Protein AF-A0A212EW61-F1 (afdb_monomer_lite)

InterPro domains:
  IPR006785 Peroxisome membrane anchor protein Pex14p, N-terminal [PF04695] (14-57)
  IPR025655 Peroxisomal membrane protein 14 [PTHR23058] (10-61)
  IPR036388 Winged helix-like DNA-binding domain superfamily [G3DSA:1.10.10.10] (6-66)

Radius of gyration: 25.57 Å; chains: 1; bounding bo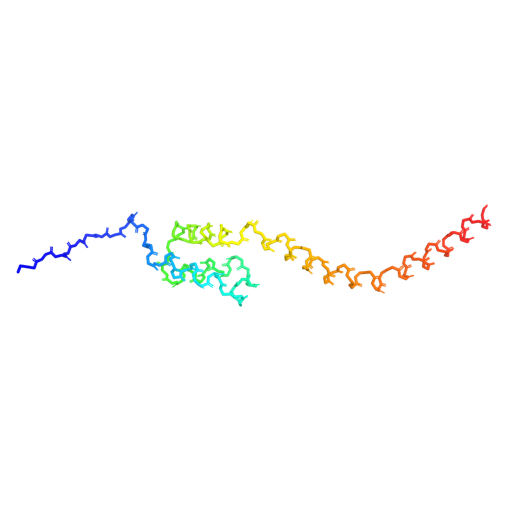x: 68×27×78 Å

Foldseek 3Di:
DDDPPDDDPPPPLPVVLLVVLLVVCPDPVNVPDDPVVSVVVSVVVVHDPVSNVSSVVVNCVVVPDPVVVVVVVVVVVVVCVVCCVPVVVVVVVVVVVVVVVVVVD

Organism: NCBI:txid278856

pLDDT: mean 74.66, std 16.12, range [45.69, 91.56]

Sequence (105 aa):
MASDILGPSTAEIRENLVTTAVKFLSNPNVQRCTMESKERFLRSKGLTDAEIAKAIEKCGEFLDVPTLASELMLFNHSRRSWFRERILPLIVYGGVIYGCYWFYK

Secondary structure (DSSP, 8-state):
---------SSS--HHHHHHHHHHHTSHHHHTS-HHHHHHHHHHTT--HHHHHHHHHHHHHTTTTTTHHHHHHHHHHHHHHHHHHHTHHHHHHHHHHHHHHHHT-

Structure (mmCIF, N/CA/C/O backbone):
data_AF-A0A212EW61-F1
#
_entry.id   AF-A0A212EW61-F1
#
loop_
_atom_site.group_PDB
_atom_site.id
_atom_site.type_symbol
_atom_site.label_atom_id
_atom_site.label_alt_id
_atom_site.label_comp_id
_atom_site.label_asym_id
_atom_site.label_entity_id
_atom_site.label_seq_id
_atom_site.pdbx_PDB_ins_code
_atom_site.Cartn_x
_atom_site.Cartn_y
_atom_site.Cartn_z
_atom_site.occupancy
_atom_site.B_iso_or_equiv
_atom_site.auth_seq_id
_atom_site.auth_comp_id
_atom_site.auth_asym_id
_atom_site.auth_atom_id
_atom_site.pdbx_PDB_model_num
ATOM 1 N N . MET A 1 1 ? -28.048 -5.064 37.478 1.00 45.75 1 MET A N 1
ATOM 2 C CA . MET A 1 1 ? -26.647 -5.273 37.886 1.00 45.75 1 MET A CA 1
ATOM 3 C C . MET A 1 1 ? -25.795 -4.610 36.831 1.00 45.75 1 MET A C 1
ATOM 5 O O . MET A 1 1 ? -25.815 -5.040 35.689 1.00 45.75 1 MET A O 1
ATOM 9 N N . ALA A 1 2 ? -25.230 -3.463 37.187 1.00 49.88 2 ALA A N 1
ATOM 10 C CA . ALA A 1 2 ? -24.398 -2.635 36.336 1.00 49.88 2 ALA A CA 1
ATOM 11 C C . ALA A 1 2 ? -22.956 -2.837 36.794 1.00 49.88 2 ALA A C 1
ATOM 13 O O . ALA A 1 2 ? -22.679 -2.515 37.945 1.00 49.88 2 ALA A O 1
ATOM 14 N N . SER A 1 3 ? -22.095 -3.380 35.931 1.00 49.03 3 SER A N 1
ATOM 15 C CA . SER A 1 3 ? -20.630 -3.287 36.037 1.00 49.03 3 SER A CA 1
ATOM 16 C C . SER A 1 3 ? -19.943 -4.111 34.940 1.00 49.03 3 SER A C 1
ATOM 18 O O . SER A 1 3 ? -19.182 -5.020 35.242 1.00 49.03 3 SER A O 1
ATOM 20 N N . ASP A 1 4 ? -20.165 -3.766 33.672 1.00 54.09 4 ASP A N 1
ATOM 21 C CA . ASP A 1 4 ? -19.210 -4.072 32.595 1.00 54.09 4 ASP A CA 1
ATOM 22 C C . ASP A 1 4 ? -18.468 -2.774 32.244 1.00 54.09 4 ASP A C 1
ATOM 24 O O . ASP A 1 4 ? -18.498 -2.270 31.126 1.00 54.09 4 ASP A O 1
ATOM 28 N N . ILE A 1 5 ? -17.862 -2.165 33.269 1.00 61.41 5 ILE A N 1
ATOM 29 C CA . ILE A 1 5 ? -16.857 -1.110 33.121 1.00 61.41 5 ILE A CA 1
ATOM 30 C C . ILE A 1 5 ? -15.508 -1.780 33.388 1.00 61.41 5 ILE A C 1
ATOM 32 O O . ILE A 1 5 ? -14.966 -1.715 34.487 1.00 61.41 5 ILE A O 1
ATOM 36 N N . LEU A 1 6 ? -14.994 -2.475 32.377 1.00 53.75 6 LEU A N 1
ATOM 37 C CA . LEU A 1 6 ? -13.567 -2.766 32.247 1.00 53.75 6 LEU A CA 1
ATOM 38 C C . LEU A 1 6 ? -12.976 -1.497 31.608 1.00 53.75 6 LEU A C 1
ATOM 40 O O . LEU A 1 6 ? -13.376 -1.110 30.517 1.00 53.75 6 LEU A O 1
ATOM 44 N N . GLY A 1 7 ? -12.229 -0.667 32.334 1.00 45.69 7 GLY A N 1
ATOM 45 C CA . GLY A 1 7 ? -10.827 -0.934 32.652 1.00 45.69 7 GLY A CA 1
ATOM 46 C C . GLY A 1 7 ? -9.971 -0.513 31.444 1.00 45.69 7 GLY A C 1
ATOM 47 O O . GLY A 1 7 ? -10.191 -1.043 30.361 1.00 45.69 7 GLY A O 1
ATOM 48 N N . PRO A 1 8 ? -9.058 0.469 31.564 1.00 49.28 8 PRO A N 1
ATOM 49 C CA . PRO A 1 8 ? -8.433 1.125 30.417 1.00 49.28 8 PRO A CA 1
ATOM 50 C C . PRO A 1 8 ? -7.601 0.125 29.607 1.00 49.28 8 PRO A C 1
ATOM 52 O O . PRO A 1 8 ? -6.577 -0.374 30.064 1.00 49.28 8 PRO A O 1
ATOM 55 N N . SER A 1 9 ? -8.052 -0.145 28.385 1.00 50.81 9 SER A N 1
ATOM 56 C CA . SER A 1 9 ? -7.406 -0.970 27.365 1.00 50.81 9 SER A CA 1
ATOM 57 C C . SER A 1 9 ? -6.150 -0.276 26.814 1.00 50.81 9 SER A C 1
ATOM 59 O O . SER A 1 9 ? -6.122 0.166 25.666 1.00 50.81 9 SER A O 1
ATOM 61 N N . THR A 1 10 ? -5.129 -0.098 27.650 1.00 53.09 10 THR A N 1
ATOM 62 C CA . THR A 1 10 ? -3.861 0.573 27.306 1.00 53.09 10 THR A CA 1
ATOM 63 C C . THR A 1 10 ? -2.744 -0.393 26.902 1.00 53.09 10 THR A C 1
ATOM 65 O O . THR A 1 10 ? -1.660 0.058 26.546 1.00 53.09 10 THR A O 1
ATOM 68 N N . ALA A 1 11 ? -2.999 -1.705 26.890 1.00 54.56 11 ALA A N 1
ATOM 69 C CA . ALA A 1 11 ? -2.043 -2.724 26.432 1.00 54.56 11 ALA A CA 1
ATOM 70 C C . ALA A 1 11 ? -2.666 -3.813 25.541 1.00 54.56 11 ALA A C 1
ATOM 72 O O . ALA A 1 11 ? -1.962 -4.691 25.045 1.00 54.56 11 ALA A O 1
ATOM 73 N N . GLU A 1 12 ? -3.979 -3.769 25.320 1.00 62.28 12 GLU A N 1
ATOM 74 C CA . GLU A 1 12 ? -4.669 -4.758 24.504 1.00 62.28 12 GLU A CA 1
ATOM 75 C C . GLU A 1 12 ? -4.775 -4.213 23.084 1.00 62.28 12 GLU A C 1
ATOM 77 O O . GLU A 1 12 ? -5.511 -3.261 22.820 1.00 62.28 12 GLU A O 1
ATOM 82 N N . ILE A 1 13 ? -3.976 -4.774 22.173 1.00 69.19 13 ILE A N 1
ATOM 83 C CA . ILE A 1 13 ? -4.074 -4.480 20.744 1.00 69.19 13 ILE A CA 1
ATOM 84 C C . ILE A 1 13 ? -5.542 -4.626 20.345 1.00 69.19 13 ILE A C 1
ATOM 86 O O . ILE A 1 13 ? -6.096 -5.727 20.391 1.00 69.19 13 ILE A O 1
ATOM 90 N N . ARG A 1 14 ? -6.169 -3.528 19.914 1.00 83.00 14 ARG A N 1
ATOM 91 C CA . ARG A 1 14 ? -7.584 -3.546 19.544 1.00 83.00 14 ARG A CA 1
ATOM 92 C C . ARG A 1 14 ? -7.723 -4.236 18.197 1.00 83.00 14 ARG A C 1
ATOM 94 O O . ARG A 1 14 ? -7.640 -3.602 17.144 1.00 83.00 14 ARG A O 1
ATOM 101 N N . GLU A 1 15 ? -7.966 -5.542 18.226 1.00 81.69 15 GLU A N 1
ATOM 102 C CA . GLU A 1 15 ? -8.072 -6.377 17.023 1.00 81.69 15 GLU A CA 1
ATOM 103 C C . GLU A 1 15 ? -9.111 -5.832 16.026 1.00 81.69 15 GLU A C 1
ATOM 105 O O . GLU A 1 15 ? -8.892 -5.891 14.820 1.00 81.69 15 GLU A O 1
ATOM 110 N N . ASN A 1 16 ? -10.180 -5.186 16.508 1.00 83.69 16 ASN A N 1
ATOM 111 C CA . ASN A 1 16 ? -11.165 -4.481 15.676 1.00 83.69 16 ASN A CA 1
ATOM 112 C C . ASN A 1 16 ? -10.537 -3.406 14.765 1.00 83.69 16 ASN A C 1
ATOM 114 O O . ASN A 1 16 ? -10.896 -3.278 13.589 1.00 83.69 16 ASN A O 1
ATOM 118 N N . LEU A 1 17 ? -9.581 -2.632 15.286 1.00 87.19 17 LEU A N 1
ATOM 119 C CA . LEU A 1 17 ? -8.893 -1.599 14.513 1.00 87.19 17 LEU A CA 1
ATOM 120 C C . LEU A 1 17 ? -7.814 -2.174 13.617 1.00 87.19 17 LEU A C 1
ATOM 122 O O . LEU A 1 17 ? -7.669 -1.701 12.495 1.00 87.19 17 LEU A O 1
ATOM 126 N N . VAL A 1 18 ? -7.112 -3.213 14.070 1.00 88.69 18 VAL A N 1
ATOM 127 C CA . VAL A 1 18 ? -6.153 -3.944 13.234 1.00 88.69 18 VAL A CA 1
ATOM 128 C C . VAL A 1 18 ? -6.867 -4.530 12.017 1.00 88.69 18 VAL A C 1
ATOM 130 O O . VAL A 1 18 ? -6.428 -4.306 10.897 1.00 88.69 18 VAL A O 1
ATOM 133 N N . THR A 1 19 ? -8.020 -5.181 12.190 1.00 88.56 19 THR A N 1
ATOM 134 C CA . THR A 1 19 ? -8.824 -5.705 11.073 1.00 88.56 19 THR A CA 1
ATOM 135 C C . THR A 1 19 ? -9.298 -4.593 10.134 1.00 88.56 19 THR A C 1
ATOM 137 O O . THR A 1 19 ? -9.252 -4.740 8.911 1.00 88.56 19 THR A O 1
ATOM 140 N N . THR A 1 20 ? -9.708 -3.445 10.680 1.00 90.62 20 THR A N 1
ATOM 141 C CA . THR A 1 20 ? -10.097 -2.281 9.866 1.00 90.62 20 THR A CA 1
ATOM 142 C C . THR A 1 20 ? -8.905 -1.714 9.088 1.00 90.62 20 THR A C 1
ATOM 144 O O . THR A 1 20 ? -9.041 -1.374 7.911 1.00 90.62 20 THR A O 1
ATOM 147 N N . ALA A 1 21 ? -7.727 -1.659 9.711 1.00 90.62 21 ALA A N 1
ATOM 148 C CA . ALA A 1 21 ? -6.482 -1.240 9.083 1.00 90.62 21 ALA A CA 1
ATOM 149 C C . ALA A 1 21 ? -6.042 -2.219 7.991 1.00 90.62 21 ALA A C 1
ATOM 151 O O . ALA A 1 21 ? -5.701 -1.772 6.904 1.00 90.62 21 ALA A O 1
ATOM 152 N N . VAL A 1 22 ? -6.143 -3.533 8.210 1.00 90.19 22 VAL A N 1
ATOM 153 C CA . VAL A 1 22 ? -5.896 -4.555 7.177 1.00 90.19 22 VAL A CA 1
ATOM 154 C C . VAL A 1 22 ? -6.831 -4.345 5.985 1.00 90.19 22 VAL A C 1
ATOM 156 O O . VAL A 1 22 ? -6.380 -4.306 4.843 1.00 90.19 22 VAL A O 1
ATOM 159 N N . LYS A 1 23 ? -8.127 -4.105 6.224 1.00 89.06 23 LYS A N 1
ATOM 160 C CA . LYS A 1 23 ? -9.091 -3.807 5.150 1.00 89.06 23 LYS A CA 1
ATOM 161 C C . LYS A 1 23 ? -8.747 -2.519 4.391 1.00 89.06 23 LYS A C 1
ATOM 163 O O . LYS A 1 23 ? -8.920 -2.459 3.176 1.00 89.06 23 LYS A O 1
ATOM 168 N N . PHE A 1 24 ? -8.249 -1.497 5.087 1.00 89.25 24 PHE A N 1
ATOM 169 C CA . PHE A 1 24 ? -7.757 -0.264 4.472 1.00 89.25 24 PHE A CA 1
ATOM 170 C C . PHE A 1 24 ? -6.494 -0.509 3.631 1.00 89.25 24 PHE A C 1
ATOM 172 O O . PHE A 1 24 ? -6.438 -0.077 2.482 1.00 89.25 24 PHE A O 1
ATOM 179 N N . LEU A 1 25 ? -5.518 -1.245 4.168 1.00 88.75 25 LEU A N 1
ATOM 180 C CA . LEU A 1 25 ? -4.257 -1.590 3.503 1.00 88.75 25 LEU A CA 1
ATOM 181 C C . LEU A 1 25 ? -4.456 -2.530 2.301 1.00 88.75 25 LEU A C 1
ATOM 183 O O . LEU A 1 25 ? -3.678 -2.476 1.351 1.00 88.75 25 LEU A O 1
ATOM 187 N N . SER A 1 26 ? -5.520 -3.335 2.302 1.00 86.19 26 SER A N 1
ATOM 188 C CA . SER A 1 26 ? -5.922 -4.205 1.189 1.00 86.19 26 SER A CA 1
ATOM 189 C C . SER A 1 26 ? -6.511 -3.434 -0.007 1.00 86.19 26 SER A C 1
ATOM 191 O O . SER A 1 26 ? -6.558 -3.957 -1.119 1.00 86.19 26 SER A O 1
ATOM 193 N N . ASN A 1 27 ? -6.931 -2.175 0.167 1.00 86.00 27 ASN A N 1
ATOM 194 C CA . ASN A 1 27 ? -7.502 -1.387 -0.926 1.00 86.00 27 ASN A CA 1
ATOM 195 C C . ASN A 1 27 ? -6.426 -1.038 -1.981 1.00 86.00 27 ASN A C 1
ATOM 197 O O . ASN A 1 27 ? -5.418 -0.420 -1.628 1.00 86.00 27 ASN A O 1
ATOM 201 N N . PRO A 1 28 ? -6.638 -1.320 -3.282 1.00 80.50 28 PRO A N 1
ATOM 202 C CA . PRO A 1 28 ? -5.637 -1.091 -4.330 1.00 80.50 28 PRO A CA 1
ATOM 203 C C . PRO A 1 28 ? -5.209 0.378 -4.471 1.00 80.50 28 PRO A C 1
ATOM 205 O O . PRO A 1 28 ? -4.066 0.658 -4.833 1.00 80.50 28 PRO A O 1
ATOM 208 N N . ASN A 1 29 ? -6.086 1.336 -4.153 1.00 83.38 29 ASN A N 1
ATOM 209 C CA . ASN A 1 29 ? -5.721 2.757 -4.157 1.00 83.38 29 ASN A CA 1
ATOM 210 C C . ASN A 1 29 ? -4.749 3.095 -3.019 1.00 83.38 29 ASN A C 1
ATOM 212 O O . ASN A 1 29 ? -3.844 3.904 -3.202 1.00 83.38 29 ASN A O 1
ATOM 216 N N . VAL A 1 30 ? -4.908 2.438 -1.868 1.00 85.50 30 VAL A N 1
ATOM 217 C CA . VAL A 1 30 ? -4.040 2.594 -0.695 1.00 85.50 30 VAL A CA 1
ATOM 218 C C . VAL A 1 30 ? -2.732 1.835 -0.893 1.00 85.50 30 VAL A C 1
ATOM 220 O O . VAL A 1 30 ? -1.681 2.332 -0.502 1.00 85.50 30 VAL A O 1
ATOM 223 N N . GLN A 1 31 ? -2.749 0.672 -1.550 1.00 83.12 31 GLN A N 1
ATOM 224 C CA . GLN A 1 31 ? -1.537 -0.099 -1.845 1.00 83.12 31 GLN A CA 1
ATOM 225 C C . GLN A 1 31 ? -0.515 0.694 -2.668 1.00 83.12 31 GLN A C 1
ATOM 227 O O . GLN A 1 31 ? 0.679 0.608 -2.377 1.00 83.12 31 GLN A O 1
ATOM 232 N N . ARG A 1 32 ? -0.987 1.520 -3.612 1.00 80.06 32 ARG A N 1
ATOM 233 C CA . ARG A 1 32 ? -0.162 2.401 -4.460 1.00 80.06 32 ARG A CA 1
ATOM 234 C C . ARG A 1 32 ? 0.481 3.572 -3.710 1.00 80.06 32 ARG A C 1
ATOM 236 O O . ARG A 1 32 ? 1.428 4.162 -4.223 1.00 80.06 32 ARG A O 1
ATOM 243 N N . CYS A 1 33 ? -0.027 3.935 -2.532 1.00 85.25 33 CYS A N 1
ATOM 244 C CA . CYS A 1 33 ? 0.561 4.988 -1.706 1.00 85.25 33 CYS A CA 1
ATOM 245 C C . CYS A 1 33 ? 1.873 4.523 -1.051 1.00 85.25 33 CYS A C 1
ATOM 247 O O . CYS A 1 33 ? 2.110 3.328 -0.868 1.00 85.25 33 CYS A O 1
ATOM 249 N N . THR A 1 34 ? 2.717 5.473 -0.643 1.00 87.00 34 THR A N 1
ATOM 250 C CA . THR A 1 34 ? 3.944 5.179 0.115 1.00 87.00 34 THR A CA 1
ATOM 251 C C . THR A 1 34 ? 3.614 4.636 1.507 1.00 87.00 34 THR A C 1
ATOM 253 O O . THR A 1 34 ? 2.576 4.984 2.074 1.00 87.00 34 THR A O 1
ATOM 256 N N . MET A 1 35 ? 4.486 3.795 2.077 1.00 84.31 35 MET A N 1
ATOM 257 C CA . MET A 1 35 ? 4.267 3.236 3.422 1.00 84.31 35 MET A CA 1
ATOM 258 C C . MET A 1 35 ? 4.156 4.329 4.487 1.00 84.31 35 MET A C 1
ATOM 260 O O . MET A 1 35 ? 3.204 4.308 5.259 1.00 84.31 35 MET A O 1
ATOM 264 N N . GLU A 1 36 ? 4.991 5.366 4.406 1.00 88.31 36 GLU A N 1
ATOM 265 C CA . GLU A 1 36 ? 4.923 6.530 5.298 1.00 88.31 36 GLU A CA 1
ATOM 266 C C . GLU A 1 36 ? 3.532 7.198 5.293 1.00 88.31 36 GLU A C 1
ATOM 268 O O . GLU A 1 36 ? 2.990 7.554 6.341 1.00 88.31 36 GLU A O 1
ATOM 273 N N . SER A 1 37 ? 2.900 7.317 4.116 1.00 87.44 37 SER A N 1
ATOM 274 C CA . SER A 1 37 ? 1.547 7.882 4.000 1.00 87.44 37 SER A CA 1
ATOM 275 C C . SER A 1 37 ? 0.496 6.991 4.666 1.00 87.44 37 SER A C 1
ATOM 277 O O . SER A 1 37 ? -0.436 7.498 5.296 1.00 87.44 37 SER A O 1
ATOM 279 N N . L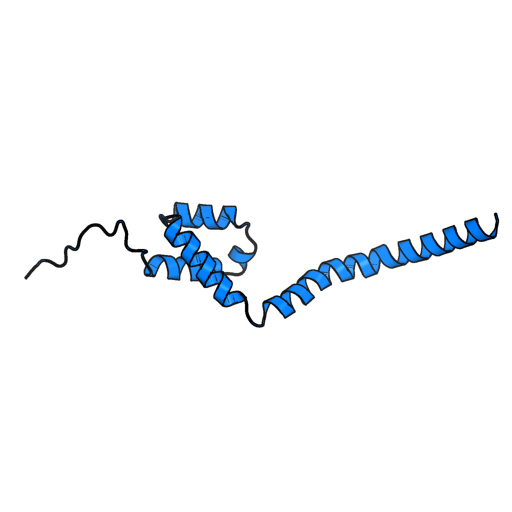YS A 1 38 ? 0.642 5.664 4.543 1.00 90.38 38 LYS A N 1
ATOM 280 C CA . LYS A 1 38 ? -0.263 4.681 5.161 1.00 90.38 38 LYS A CA 1
ATOM 281 C C . LYS A 1 38 ? -0.134 4.713 6.681 1.00 90.38 38 LYS A C 1
ATOM 283 O O . LYS A 1 38 ? -1.147 4.813 7.368 1.00 90.38 38 LYS A O 1
ATOM 288 N N . GLU A 1 39 ? 1.091 4.707 7.200 1.00 89.62 39 GLU A N 1
ATOM 289 C CA . GLU A 1 39 ? 1.371 4.795 8.637 1.00 89.62 39 GLU A CA 1
ATOM 290 C C . GLU A 1 39 ? 0.837 6.101 9.226 1.00 89.62 39 GLU A C 1
ATOM 292 O O . GLU A 1 39 ? 0.136 6.086 10.236 1.00 89.62 39 GLU A O 1
ATOM 297 N N . ARG A 1 40 ? 1.069 7.237 8.556 1.00 91.00 40 ARG A N 1
ATOM 298 C CA . ARG A 1 40 ? 0.554 8.540 8.996 1.00 91.00 40 ARG A CA 1
ATOM 299 C C . ARG A 1 40 ? -0.975 8.584 9.036 1.00 91.00 40 ARG A C 1
ATOM 301 O O . ARG A 1 40 ? -1.535 9.175 9.958 1.00 91.00 40 ARG A O 1
ATOM 308 N N . PHE A 1 41 ? -1.653 7.964 8.069 1.00 90.25 41 PHE A N 1
ATOM 309 C CA . PHE A 1 41 ? -3.114 7.856 8.067 1.00 90.25 41 PHE A CA 1
ATOM 310 C C . PHE A 1 41 ? -3.628 6.961 9.202 1.00 90.25 41 PHE A C 1
ATOM 312 O O . PHE A 1 41 ? -4.602 7.304 9.866 1.00 90.25 41 PHE A O 1
ATOM 319 N N . LEU A 1 42 ? -2.976 5.829 9.464 1.00 91.56 42 LEU A N 1
ATOM 320 C CA . LEU A 1 42 ? -3.374 4.944 10.561 1.00 91.56 42 LEU A CA 1
ATOM 321 C C . LEU A 1 42 ? -3.118 5.594 11.932 1.00 91.56 42 LEU A C 1
ATOM 323 O O . LEU A 1 42 ? -3.991 5.551 12.799 1.00 91.56 42 LEU A O 1
ATOM 327 N N . ARG A 1 43 ? -1.994 6.303 12.100 1.00 91.19 43 ARG A N 1
ATOM 328 C CA . ARG A 1 43 ? -1.720 7.116 13.298 1.00 91.19 43 ARG A CA 1
ATOM 329 C C . ARG A 1 43 ? -2.763 8.218 13.485 1.00 91.19 43 ARG A C 1
ATOM 331 O O . ARG A 1 43 ? -3.258 8.405 14.592 1.00 91.19 43 ARG A O 1
ATOM 338 N N . SER A 1 44 ? -3.162 8.916 12.416 1.00 89.19 44 SER A N 1
ATOM 339 C CA . SER A 1 44 ? -4.203 9.956 12.503 1.00 89.19 44 SER A CA 1
ATOM 340 C C . SER A 1 44 ? -5.593 9.398 12.825 1.00 89.19 44 SER A C 1
ATOM 342 O O . SER A 1 44 ? -6.434 10.113 13.368 1.00 89.19 44 SER A O 1
ATOM 344 N N . LYS A 1 45 ? -5.828 8.109 12.557 1.00 86.81 45 LYS A N 1
ATOM 345 C CA . LYS A 1 45 ? -7.017 7.369 13.003 1.00 86.81 45 LYS A CA 1
ATOM 346 C C . LYS A 1 45 ? -6.948 6.906 14.461 1.00 86.81 45 LYS A C 1
ATOM 348 O O . LYS A 1 45 ? -7.915 6.321 14.943 1.00 86.81 45 LYS A O 1
ATOM 353 N N . GLY A 1 46 ? -5.857 7.193 15.170 1.00 86.75 46 GLY A N 1
ATOM 354 C CA . GLY A 1 46 ? -5.677 6.831 16.574 1.00 86.75 46 GLY A CA 1
ATOM 355 C C . GLY A 1 46 ? -5.221 5.388 16.778 1.00 86.75 46 GLY A C 1
ATOM 356 O O . GLY A 1 46 ? -5.524 4.811 17.826 1.00 86.75 46 GLY A O 1
ATOM 357 N N . LEU A 1 47 ? -4.547 4.793 15.784 1.00 87.75 47 LEU A N 1
ATOM 358 C CA . LEU A 1 47 ? -3.830 3.532 15.961 1.00 87.75 47 LEU A CA 1
ATOM 359 C C . LEU A 1 47 ? -2.431 3.801 16.518 1.00 87.75 47 LEU A C 1
ATOM 361 O O . LEU A 1 47 ? -1.750 4.743 16.109 1.00 87.75 47 LEU A O 1
ATOM 365 N N . THR A 1 48 ? -2.008 2.941 17.436 1.00 89.31 48 THR A N 1
ATOM 366 C CA . THR A 1 48 ? -0.644 2.919 17.975 1.00 89.31 48 THR A CA 1
ATOM 367 C C . THR A 1 48 ? 0.310 2.224 17.005 1.00 89.31 48 THR A C 1
ATOM 369 O O . THR A 1 48 ? -0.104 1.383 16.207 1.00 89.31 48 THR A O 1
ATOM 372 N N . ASP A 1 49 ? 1.605 2.525 17.088 1.00 87.94 49 ASP A N 1
ATOM 373 C CA . ASP A 1 49 ? 2.624 1.902 16.231 1.00 87.94 49 ASP A CA 1
ATOM 374 C C . ASP A 1 49 ? 2.630 0.367 16.313 1.00 87.94 49 ASP A C 1
ATOM 376 O O . ASP A 1 49 ? 2.808 -0.305 15.299 1.00 87.94 49 ASP A O 1
ATOM 380 N N . ALA A 1 50 ? 2.338 -0.196 17.492 1.00 87.31 50 ALA A N 1
ATOM 381 C CA . ALA A 1 50 ? 2.199 -1.639 17.686 1.00 87.31 50 ALA A CA 1
ATOM 382 C C . ALA A 1 50 ? 1.005 -2.230 16.907 1.00 87.31 50 ALA A C 1
ATOM 384 O O . ALA A 1 50 ? 1.123 -3.287 16.285 1.00 87.31 50 ALA A O 1
ATOM 385 N N . GLU A 1 51 ? -0.143 -1.540 16.898 1.00 86.75 51 GLU A N 1
ATOM 386 C CA . GLU A 1 51 ? -1.324 -1.946 16.122 1.00 86.75 51 GLU A CA 1
ATOM 387 C C . GLU A 1 51 ? -1.064 -1.838 14.610 1.00 86.75 51 GLU A C 1
ATOM 389 O O . GLU A 1 51 ? -1.494 -2.703 13.844 1.00 86.75 51 GLU A O 1
ATOM 394 N N . ILE A 1 52 ? -0.339 -0.800 14.181 1.00 89.94 52 ILE A N 1
ATOM 395 C CA . ILE A 1 52 ? 0.020 -0.569 12.775 1.00 89.94 52 ILE A CA 1
ATOM 396 C C . ILE A 1 52 ? 0.957 -1.663 12.270 1.00 89.94 52 ILE A C 1
ATOM 398 O O . ILE A 1 52 ? 0.683 -2.251 11.224 1.00 89.94 52 ILE A O 1
ATOM 402 N N . ALA A 1 53 ? 2.014 -1.978 13.023 1.00 89.00 53 ALA A N 1
ATOM 403 C CA . ALA A 1 53 ? 2.955 -3.035 12.669 1.00 89.00 53 ALA A CA 1
ATOM 404 C C . ALA A 1 53 ? 2.236 -4.382 12.492 1.00 89.00 53 ALA A C 1
ATOM 406 O O . ALA A 1 53 ? 2.389 -5.031 11.458 1.00 89.00 53 ALA A O 1
ATOM 407 N N . LYS A 1 54 ? 1.357 -4.746 13.436 1.00 88.50 54 LYS A N 1
ATOM 408 C CA . LYS A 1 54 ? 0.565 -5.982 13.354 1.00 88.50 54 LYS A CA 1
ATOM 409 C C . LYS A 1 54 ? -0.411 -5.986 12.171 1.00 88.50 54 LYS A C 1
ATOM 411 O O . LYS A 1 54 ? -0.639 -7.028 11.562 1.00 88.50 54 LYS A O 1
ATOM 416 N N . ALA A 1 55 ? -1.001 -4.839 11.827 1.00 89.38 55 ALA A N 1
ATOM 417 C CA . ALA A 1 55 ? -1.862 -4.726 10.650 1.00 89.38 55 ALA A CA 1
ATOM 418 C C . ALA A 1 55 ? -1.075 -4.902 9.344 1.00 89.38 55 ALA A C 1
ATOM 420 O O . ALA A 1 55 ? -1.557 -5.572 8.433 1.00 89.38 55 ALA A O 1
ATOM 421 N N . ILE A 1 56 ? 0.126 -4.327 9.254 1.00 87.25 56 ILE A N 1
ATOM 422 C CA . ILE A 1 56 ? 1.007 -4.463 8.088 1.00 87.25 56 ILE A CA 1
ATOM 423 C C . ILE A 1 56 ? 1.485 -5.908 7.944 1.00 87.25 56 ILE A C 1
ATOM 425 O O . ILE A 1 56 ? 1.405 -6.442 6.843 1.00 87.25 56 ILE A O 1
ATOM 429 N N . GLU A 1 57 ? 1.901 -6.551 9.036 1.00 87.44 57 GLU A N 1
ATOM 430 C CA . GLU A 1 57 ? 2.309 -7.962 9.059 1.00 87.44 57 GLU A CA 1
ATOM 431 C C . GLU A 1 57 ? 1.188 -8.874 8.543 1.00 87.44 57 GLU A C 1
ATOM 433 O O . GLU A 1 57 ? 1.374 -9.585 7.555 1.00 87.44 57 GLU A O 1
ATOM 438 N N . LYS A 1 58 ? -0.023 -8.757 9.110 1.00 84.88 58 LYS A N 1
ATOM 439 C CA . LYS A 1 58 ? -1.200 -9.515 8.647 1.00 84.88 58 LYS A CA 1
ATOM 440 C C . LYS A 1 58 ? -1.546 -9.239 7.182 1.00 84.88 58 LYS A C 1
ATOM 442 O O . LYS A 1 58 ? -2.008 -10.130 6.475 1.00 84.88 58 LYS A O 1
ATOM 447 N N . CYS A 1 59 ? -1.367 -8.001 6.724 1.00 83.56 59 CYS A N 1
ATOM 448 C CA . CYS A 1 59 ? -1.654 -7.638 5.340 1.00 83.56 59 CYS A CA 1
ATOM 449 C C . CYS A 1 59 ? -0.580 -8.164 4.372 1.00 83.56 59 CYS A C 1
ATOM 451 O O . CYS A 1 59 ? -0.919 -8.521 3.248 1.00 83.56 59 CYS A O 1
ATOM 453 N N . GLY A 1 60 ? 0.685 -8.222 4.801 1.00 74.81 60 GLY A N 1
ATOM 454 C CA . GLY A 1 60 ? 1.796 -8.809 4.051 1.00 74.81 60 GLY A CA 1
ATOM 455 C C . GLY A 1 60 ? 1.645 -10.319 3.898 1.00 74.81 60 GLY A C 1
ATOM 456 O O . GLY A 1 60 ? 1.729 -10.822 2.785 1.00 74.81 60 GLY A O 1
ATOM 457 N N . GLU A 1 61 ? 1.291 -11.022 4.975 1.00 69.00 61 GLU A N 1
ATOM 458 C CA . GLU A 1 61 ? 1.060 -12.474 4.953 1.00 69.00 61 GLU A CA 1
ATOM 459 C C . GLU A 1 61 ? -0.102 -12.869 4.021 1.00 69.00 61 GLU A C 1
ATOM 461 O O . GLU A 1 61 ? -0.037 -13.873 3.314 1.00 69.00 61 GLU A O 1
ATOM 466 N N . PHE A 1 62 ? -1.136 -12.024 3.923 1.00 61.38 62 PHE A N 1
ATOM 467 C CA . PHE A 1 62 ? -2.239 -12.216 2.973 1.00 61.38 62 PHE A CA 1
ATOM 468 C C . PHE A 1 62 ? -1.817 -12.036 1.501 1.00 61.38 62 PHE A C 1
ATOM 470 O O . PHE A 1 62 ? -2.514 -12.497 0.596 1.00 61.38 62 PHE A O 1
ATOM 477 N N . LEU A 1 63 ? -0.694 -11.358 1.245 1.00 57.62 63 LEU A N 1
ATOM 478 C CA . LEU A 1 63 ? -0.187 -11.081 -0.099 1.00 57.62 63 LEU A CA 1
ATOM 479 C C . LEU A 1 63 ? 0.909 -12.069 -0.550 1.00 57.62 63 LEU A C 1
ATOM 481 O O . LEU A 1 63 ? 1.160 -12.151 -1.752 1.00 57.62 63 LEU A O 1
ATOM 485 N N . ASP A 1 64 ? 1.528 -12.851 0.345 1.00 50.34 64 ASP A N 1
ATOM 486 C CA . ASP A 1 64 ? 2.863 -13.415 0.071 1.00 50.34 64 ASP A CA 1
ATOM 487 C C . ASP A 1 64 ? 2.978 -14.802 -0.596 1.00 50.34 64 ASP A C 1
ATOM 489 O O . ASP A 1 64 ? 4.095 -15.212 -0.880 1.00 50.34 64 ASP A O 1
ATOM 493 N N . VAL A 1 65 ? 1.919 -15.571 -0.905 1.00 52.59 65 VAL A N 1
ATOM 494 C CA . VAL A 1 65 ? 2.174 -17.019 -1.172 1.00 52.59 65 VAL A CA 1
ATOM 495 C C . VAL A 1 65 ? 2.010 -17.533 -2.620 1.00 52.59 65 VAL A C 1
ATOM 497 O O . VAL A 1 65 ? 2.794 -18.398 -3.005 1.00 52.59 65 VAL A O 1
ATOM 500 N N . PRO A 1 66 ? 1.111 -17.031 -3.495 1.00 49.69 66 PRO A N 1
ATOM 501 C CA . PRO A 1 66 ? 1.201 -17.412 -4.924 1.00 49.69 66 PRO A CA 1
ATOM 502 C C . PRO A 1 66 ? 1.078 -16.267 -5.946 1.00 49.69 66 PRO A C 1
ATOM 504 O O . PRO A 1 66 ? 1.429 -16.445 -7.115 1.00 49.69 66 PRO A O 1
ATOM 507 N N . THR A 1 67 ? 0.605 -15.086 -5.543 1.00 53.25 67 THR A N 1
ATOM 508 C CA . THR A 1 67 ? 0.222 -14.015 -6.483 1.00 53.25 67 THR A CA 1
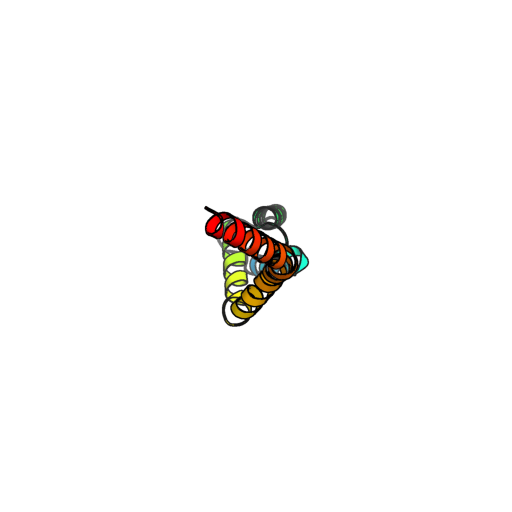ATOM 509 C C . THR A 1 67 ? 1.344 -13.005 -6.722 1.00 53.25 67 THR A C 1
ATOM 511 O O . THR A 1 67 ? 1.534 -12.580 -7.862 1.00 53.25 67 THR A O 1
ATOM 514 N N . LEU A 1 68 ? 2.166 -12.691 -5.71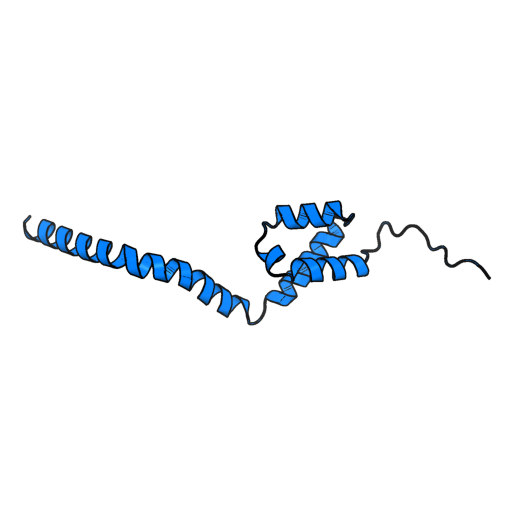2 1.00 50.41 68 LEU A N 1
ATOM 515 C CA . LEU A 1 68 ? 3.294 -11.759 -5.859 1.00 5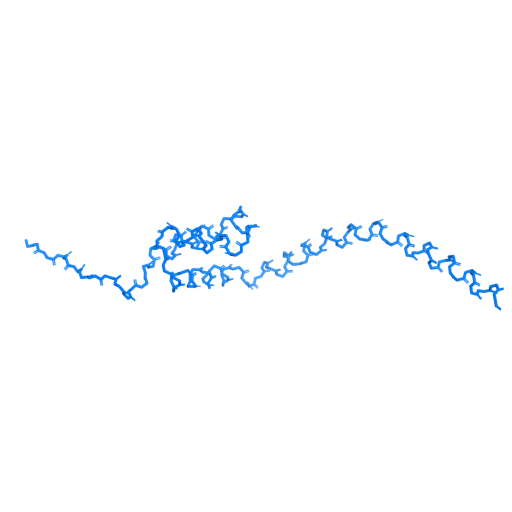0.41 68 LEU A CA 1
ATOM 516 C C . LEU A 1 68 ? 4.368 -12.260 -6.833 1.00 50.41 68 LEU A C 1
ATOM 518 O O . LEU A 1 68 ? 4.957 -11.451 -7.542 1.00 50.41 68 LEU A O 1
ATOM 522 N N . ALA A 1 69 ? 4.583 -13.574 -6.956 1.00 54.38 69 ALA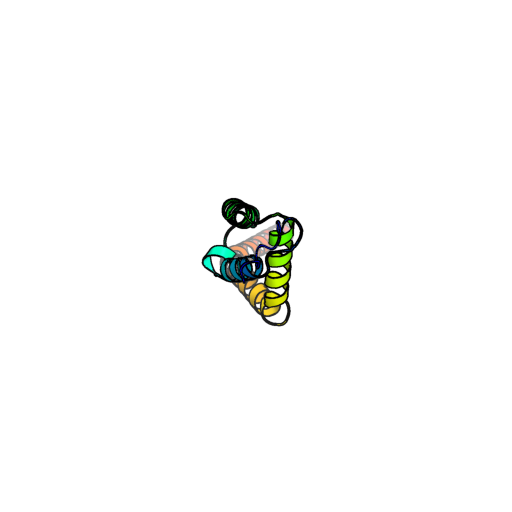 A N 1
ATOM 523 C CA . ALA A 1 69 ? 5.484 -14.125 -7.974 1.00 54.38 69 ALA A CA 1
ATOM 524 C C . ALA A 1 69 ? 4.994 -13.821 -9.407 1.00 54.38 69 ALA A C 1
ATOM 526 O O . ALA A 1 69 ? 5.794 -13.507 -10.291 1.00 54.38 69 ALA A O 1
ATOM 527 N N . SER A 1 70 ? 3.674 -13.843 -9.625 1.00 53.03 70 SER A N 1
ATOM 528 C CA . SER A 1 70 ? 3.059 -13.475 -10.908 1.00 53.03 70 SER A CA 1
ATOM 529 C C . SER A 1 70 ? 2.982 -11.955 -11.107 1.00 53.03 70 SER A C 1
ATOM 531 O O . SER A 1 70 ? 3.242 -11.468 -12.210 1.00 53.03 70 SER A O 1
ATOM 533 N N . GLU A 1 71 ? 2.702 -11.176 -10.057 1.00 52.38 71 GLU A N 1
ATOM 534 C CA . GLU A 1 71 ? 2.683 -9.708 -10.132 1.00 52.38 71 GLU A CA 1
ATOM 535 C C . GLU A 1 71 ? 4.080 -9.098 -10.290 1.00 52.38 71 GLU A C 1
ATOM 537 O O . GLU A 1 71 ? 4.234 -8.137 -11.040 1.00 52.38 71 GLU A O 1
ATOM 542 N N . LEU A 1 72 ? 5.126 -9.671 -9.690 1.00 52.19 72 LEU A N 1
ATOM 543 C CA . LEU A 1 72 ? 6.509 -9.230 -9.897 1.00 52.19 72 LEU A CA 1
ATOM 544 C C . LEU A 1 72 ? 6.997 -9.565 -11.318 1.00 52.19 72 LEU A C 1
ATOM 546 O O . LEU A 1 72 ? 7.759 -8.793 -11.908 1.00 52.19 72 LEU A O 1
ATOM 550 N N . MET A 1 73 ? 6.491 -10.648 -11.923 1.00 54.62 73 MET A N 1
ATOM 551 C CA . MET A 1 73 ? 6.688 -10.914 -13.353 1.00 54.62 73 MET A CA 1
ATOM 552 C C . MET A 1 73 ? 5.954 -9.907 -14.257 1.00 54.62 73 MET A C 1
ATOM 554 O O . MET A 1 73 ? 6.514 -9.515 -15.283 1.00 54.62 73 MET A O 1
ATOM 558 N N . LEU A 1 74 ? 4.760 -9.426 -13.886 1.00 52.19 74 LEU A N 1
ATOM 559 C CA . LEU A 1 74 ? 3.987 -8.443 -14.667 1.00 52.19 74 LEU A CA 1
ATOM 560 C C . LEU A 1 74 ? 4.454 -6.988 -14.475 1.00 52.19 74 LEU A C 1
ATOM 562 O O . LEU A 1 74 ? 4.536 -6.229 -15.443 1.00 52.19 74 LEU A O 1
ATOM 566 N N . PHE A 1 75 ? 4.830 -6.583 -13.264 1.00 52.44 75 PHE A N 1
ATOM 567 C CA . PHE A 1 75 ? 5.311 -5.225 -12.988 1.00 52.44 75 PHE A CA 1
ATOM 568 C C . PHE A 1 75 ? 6.684 -4.974 -13.630 1.00 52.44 75 PHE A C 1
ATOM 570 O O . PHE A 1 75 ? 6.953 -3.892 -14.162 1.00 52.44 75 PHE A O 1
ATOM 577 N N . ASN A 1 76 ? 7.528 -6.010 -13.684 1.00 50.88 76 ASN A N 1
ATOM 578 C CA . ASN A 1 76 ? 8.764 -5.981 -14.459 1.00 50.88 76 ASN A CA 1
ATOM 579 C C . ASN A 1 76 ? 8.497 -5.987 -15.979 1.00 50.88 76 ASN A C 1
ATOM 581 O O . ASN A 1 76 ? 9.258 -5.382 -16.731 1.00 50.88 76 ASN A O 1
ATOM 585 N N . HIS A 1 77 ? 7.402 -6.601 -16.452 1.00 49.97 77 HIS A N 1
ATOM 586 C CA . HIS A 1 77 ? 7.037 -6.637 -17.876 1.00 49.97 77 HIS A CA 1
ATOM 587 C C . HIS A 1 77 ? 6.796 -5.234 -18.458 1.00 49.97 77 HIS A C 1
ATOM 589 O O . HIS A 1 77 ? 7.224 -4.962 -19.579 1.00 49.97 77 HIS A O 1
ATOM 595 N N . SER A 1 78 ? 6.176 -4.316 -17.705 1.00 46.22 78 SER A N 1
ATOM 596 C CA . SER A 1 78 ? 5.867 -2.954 -18.185 1.00 46.22 78 SER A CA 1
ATOM 597 C C . SER A 1 78 ? 7.114 -2.064 -18.331 1.00 46.22 78 SER A C 1
ATOM 599 O O . SER A 1 78 ? 7.267 -1.360 -19.328 1.00 46.22 78 SER A O 1
ATOM 601 N N . ARG A 1 79 ? 8.092 -2.163 -17.414 1.00 52.22 79 ARG A N 1
ATOM 602 C CA . ARG A 1 79 ? 9.397 -1.498 -17.611 1.00 52.22 79 ARG A CA 1
ATOM 603 C C . ARG A 1 79 ? 10.224 -2.196 -18.695 1.00 52.22 79 ARG A C 1
ATOM 605 O O . ARG A 1 79 ? 10.795 -1.529 -19.552 1.00 52.22 79 ARG A O 1
ATOM 612 N N . ARG A 1 80 ? 10.269 -3.533 -18.699 1.00 53.44 80 ARG A N 1
ATOM 613 C CA . ARG A 1 80 ? 11.083 -4.327 -19.633 1.00 53.44 80 ARG A CA 1
ATOM 614 C C . ARG A 1 80 ? 10.605 -4.224 -21.083 1.00 53.44 80 ARG A C 1
ATOM 616 O O . ARG A 1 80 ? 11.459 -4.235 -21.956 1.00 53.44 80 ARG A O 1
ATOM 623 N N . SER A 1 81 ? 9.306 -4.086 -21.352 1.00 51.56 81 SER A N 1
ATOM 624 C CA . SER A 1 81 ? 8.757 -3.855 -22.705 1.00 51.56 81 SER A CA 1
ATOM 625 C C . SER A 1 81 ? 9.131 -2.475 -23.246 1.00 51.56 81 SER A C 1
ATOM 627 O O . SER A 1 81 ? 9.684 -2.392 -24.338 1.00 51.56 81 SER A O 1
ATOM 629 N N . TRP A 1 82 ? 9.001 -1.417 -22.438 1.00 61.72 82 TRP A N 1
ATOM 630 C CA . TRP A 1 82 ? 9.422 -0.067 -22.828 1.00 61.72 82 TRP A CA 1
ATOM 631 C C . TRP A 1 82 ? 10.925 0.031 -23.136 1.00 61.72 82 TRP A C 1
ATOM 633 O O . TRP A 1 82 ? 11.320 0.567 -24.175 1.00 61.72 82 TRP A O 1
ATOM 643 N N . PHE A 1 83 ? 11.779 -0.528 -22.268 1.00 60.62 83 PHE A N 1
ATOM 644 C CA . PHE A 1 83 ? 13.219 -0.604 -22.541 1.00 60.62 83 PHE A CA 1
ATOM 645 C C . PHE A 1 83 ? 13.503 -1.493 -23.763 1.00 60.62 83 PHE A C 1
ATOM 647 O O . PHE A 1 83 ? 14.340 -1.157 -24.594 1.00 60.62 83 PHE A O 1
ATOM 654 N N . ARG A 1 84 ? 12.790 -2.609 -23.927 1.00 62.06 84 ARG A N 1
ATOM 655 C CA . ARG A 1 84 ? 12.995 -3.545 -25.039 1.00 62.06 84 ARG A CA 1
ATOM 656 C C . ARG A 1 84 ? 12.601 -2.959 -26.397 1.00 62.06 84 ARG A C 1
ATOM 658 O O . ARG A 1 84 ? 13.293 -3.212 -27.373 1.00 62.06 84 ARG A O 1
ATOM 665 N N . GLU A 1 85 ? 11.543 -2.167 -26.471 1.00 67.12 85 GLU A N 1
ATOM 666 C CA . GLU A 1 85 ? 11.050 -1.591 -27.729 1.00 67.12 85 GLU A CA 1
ATOM 667 C C . GLU A 1 85 ? 11.821 -0.330 -28.132 1.00 67.12 85 GLU A C 1
ATOM 669 O O . GLU A 1 85 ? 12.018 -0.087 -29.322 1.00 67.12 85 GLU A O 1
ATOM 674 N N . ARG A 1 86 ? 12.307 0.453 -27.156 1.00 69.44 86 ARG A N 1
ATOM 675 C CA . ARG A 1 86 ? 12.982 1.736 -27.418 1.00 69.44 86 ARG A CA 1
ATOM 676 C C . ARG A 1 86 ? 14.504 1.696 -27.298 1.00 69.44 86 ARG A C 1
ATOM 678 O O . ARG A 1 86 ? 15.173 2.430 -28.017 1.00 69.44 86 ARG A O 1
ATOM 685 N N . ILE A 1 87 ? 15.066 0.848 -26.434 1.00 76.81 87 ILE A N 1
ATOM 686 C CA . ILE A 1 87 ? 16.520 0.773 -26.201 1.00 76.81 87 ILE A CA 1
ATOM 687 C C . ILE A 1 87 ? 17.198 -0.332 -27.023 1.00 76.81 87 ILE A C 1
ATOM 689 O O . ILE A 1 87 ? 18.318 -0.113 -27.481 1.00 76.81 87 ILE A O 1
ATOM 693 N N . LEU A 1 88 ? 16.547 -1.471 -27.304 1.00 74.69 88 LEU A N 1
ATOM 694 C CA . LEU A 1 88 ? 17.159 -2.495 -28.170 1.00 74.69 88 LEU A CA 1
ATOM 695 C C . LEU A 1 88 ? 17.566 -1.990 -29.564 1.00 74.69 88 LEU A C 1
ATOM 697 O O . LEU A 1 88 ? 18.695 -2.288 -29.951 1.00 74.69 88 LEU A O 1
ATOM 701 N N . PRO A 1 89 ? 16.744 -1.233 -30.324 1.00 77.19 89 PRO A N 1
ATOM 702 C CA . PRO A 1 89 ? 17.176 -0.765 -31.641 1.00 77.19 89 PRO A CA 1
ATOM 703 C C . PRO A 1 89 ? 18.370 0.196 -31.553 1.00 77.19 89 PRO A C 1
ATOM 705 O O . PRO A 1 89 ? 19.258 0.129 -32.397 1.00 77.19 89 PRO A O 1
ATOM 708 N N . LEU A 1 90 ? 18.452 1.026 -30.504 1.00 83.00 90 LEU A N 1
ATOM 709 C CA . LEU A 1 90 ? 19.591 1.923 -30.272 1.00 83.00 90 LEU A CA 1
ATOM 710 C C . LEU A 1 90 ? 20.878 1.152 -29.947 1.00 83.00 90 LEU A C 1
ATOM 712 O O . LEU A 1 90 ? 21.936 1.489 -30.473 1.00 83.00 90 LEU A O 1
ATOM 716 N N . ILE A 1 91 ? 20.792 0.101 -29.126 1.00 85.62 91 ILE A N 1
ATOM 717 C CA . ILE A 1 91 ? 21.939 -0.760 -28.795 1.00 85.62 91 ILE A CA 1
ATOM 718 C C . ILE A 1 91 ? 22.414 -1.538 -30.026 1.00 85.62 91 ILE A C 1
ATOM 720 O O . ILE A 1 91 ? 23.616 -1.611 -30.267 1.00 85.62 91 ILE A O 1
ATOM 724 N N . VAL A 1 92 ? 21.497 -2.089 -30.825 1.00 86.31 92 VAL A N 1
ATOM 725 C CA . VAL A 1 92 ? 21.849 -2.818 -32.055 1.00 86.31 92 VAL A CA 1
ATOM 726 C C . VAL A 1 92 ? 22.512 -1.881 -33.061 1.00 86.31 92 VAL A C 1
ATOM 728 O O . VAL A 1 92 ? 23.577 -2.202 -33.581 1.00 86.31 92 VAL A O 1
ATOM 731 N N . TYR A 1 93 ? 21.939 -0.698 -33.293 1.00 88.31 93 TYR A N 1
ATOM 732 C CA . TYR A 1 93 ? 22.504 0.269 -34.234 1.00 88.31 93 TYR A CA 1
ATOM 733 C C . TYR A 1 93 ? 23.866 0.801 -33.760 1.00 88.31 93 TYR A C 1
ATOM 735 O O . TYR A 1 93 ? 24.816 0.859 -34.540 1.00 88.31 93 TYR A O 1
ATOM 743 N N . GLY A 1 94 ? 23.999 1.101 -32.463 1.00 88.56 94 GLY A N 1
ATOM 744 C CA . GLY A 1 94 ? 25.272 1.487 -31.852 1.00 88.56 94 GLY A CA 1
ATOM 745 C C . GLY A 1 94 ? 26.335 0.387 -31.942 1.00 88.56 94 GLY A C 1
ATOM 746 O O . GLY A 1 94 ? 27.478 0.673 -32.289 1.00 88.56 94 GLY A O 1
ATOM 747 N N . GLY A 1 95 ? 25.957 -0.872 -31.705 1.00 89.25 95 GLY A N 1
ATOM 748 C CA . GLY A 1 95 ? 26.849 -2.026 -31.826 1.00 89.25 95 GLY A CA 1
ATOM 749 C C . GLY A 1 95 ? 27.330 -2.268 -33.259 1.00 89.25 95 GLY A C 1
ATOM 750 O O . GLY A 1 95 ? 28.511 -2.537 -33.463 1.00 89.25 95 GLY A O 1
ATOM 751 N N . VAL A 1 96 ? 26.454 -2.108 -34.255 1.00 90.19 96 VAL A N 1
ATOM 752 C CA . VAL A 1 96 ? 26.815 -2.237 -35.679 1.00 90.19 96 VAL A CA 1
ATOM 753 C C . VAL A 1 96 ? 27.772 -1.123 -36.110 1.00 90.19 96 VAL A C 1
ATOM 755 O O . VAL A 1 96 ? 28.800 -1.411 -36.720 1.00 90.19 96 VAL A O 1
ATOM 758 N N . ILE A 1 97 ? 27.493 0.136 -35.748 1.00 89.50 97 ILE A N 1
ATOM 759 C CA . ILE A 1 97 ? 28.387 1.270 -36.047 1.00 89.50 97 ILE A CA 1
ATOM 760 C C . ILE A 1 97 ? 29.757 1.068 -35.395 1.00 89.50 97 ILE A C 1
ATOM 762 O O . ILE A 1 97 ? 30.787 1.267 -36.041 1.00 89.50 97 ILE A O 1
ATOM 766 N N . TYR A 1 98 ? 29.779 0.656 -34.127 1.00 87.69 98 TYR A N 1
ATOM 767 C CA . TYR A 1 98 ? 31.022 0.414 -33.403 1.00 87.69 98 TYR A CA 1
ATOM 768 C C . TYR A 1 98 ? 31.812 -0.762 -33.991 1.00 87.69 98 TYR A C 1
ATOM 770 O O . TYR A 1 98 ? 33.028 -0.667 -34.140 1.00 87.69 98 TYR A O 1
ATOM 778 N N . GLY A 1 99 ? 31.128 -1.838 -34.392 1.00 91.00 99 GLY A N 1
ATOM 779 C CA . GLY A 1 99 ? 31.742 -2.969 -35.087 1.00 91.00 99 GLY A CA 1
ATOM 780 C C . GLY A 1 99 ? 32.407 -2.554 -36.402 1.00 91.00 99 GLY A C 1
ATOM 781 O O . GLY A 1 99 ? 33.557 -2.914 -36.640 1.00 91.00 99 GLY A O 1
ATOM 782 N N . CYS A 1 100 ? 31.738 -1.731 -37.216 1.00 89.56 100 CYS A N 1
ATOM 783 C CA . CYS A 1 100 ? 32.322 -1.181 -38.443 1.00 89.56 100 CYS A CA 1
ATOM 784 C C . CYS A 1 100 ? 33.527 -0.273 -38.162 1.00 89.56 100 CYS A C 1
ATOM 786 O O . CYS A 1 100 ? 34.522 -0.346 -38.878 1.00 89.56 100 CYS A O 1
ATOM 788 N N . TYR A 1 101 ? 33.459 0.561 -37.119 1.00 88.38 101 TYR A N 1
ATOM 789 C CA . TYR A 1 101 ? 34.575 1.423 -36.723 1.00 88.38 101 TYR A CA 1
ATOM 790 C C . TYR A 1 101 ? 35.794 0.613 -36.268 1.00 88.38 101 TYR A C 1
ATOM 792 O O . TYR A 1 101 ? 36.922 0.958 -36.611 1.00 88.38 101 TYR A O 1
ATOM 800 N N . TRP A 1 102 ? 35.575 -0.472 -35.521 1.00 89.06 102 TRP A N 1
ATOM 801 C CA . TRP A 1 102 ? 36.655 -1.352 -35.084 1.00 89.06 102 TRP A CA 1
ATOM 802 C C . TRP A 1 102 ? 37.265 -2.137 -36.247 1.00 89.06 102 TRP A C 1
ATOM 804 O O . TRP A 1 102 ? 38.474 -2.281 -36.304 1.00 89.06 102 TRP A O 1
ATOM 814 N N . PHE A 1 103 ? 36.455 -2.594 -37.203 1.00 89.00 103 PHE A N 1
ATOM 815 C CA . PHE A 1 103 ? 36.947 -3.355 -38.355 1.00 89.00 103 PHE A CA 1
ATOM 816 C C . PHE A 1 103 ? 37.784 -2.516 -39.338 1.00 89.00 103 PHE A C 1
ATOM 818 O O . PHE A 1 103 ? 38.569 -3.065 -40.106 1.00 89.00 103 PHE A O 1
ATOM 825 N N . TYR A 1 104 ? 37.617 -1.191 -39.332 1.00 80.62 104 TYR A N 1
ATOM 826 C CA . TYR A 1 104 ? 38.371 -0.274 -40.194 1.00 80.62 104 TYR A CA 1
ATOM 827 C C . TYR A 1 104 ? 39.678 0.239 -39.564 1.00 80.62 104 TYR A C 1
ATOM 829 O O . TYR A 1 104 ? 40.385 1.029 -40.195 1.00 80.62 104 TYR A O 1
ATOM 837 N N . LYS A 1 105 ? 39.979 -0.169 -38.327 1.00 66.38 105 LYS A N 1
ATOM 838 C CA . LYS A 1 105 ? 41.182 0.202 -37.581 1.00 66.38 105 LYS A CA 1
ATOM 839 C C . LYS A 1 105 ? 42.093 -1.002 -37.385 1.00 66.38 105 LYS A C 1
ATOM 841 O O . LYS A 1 105 ? 43.317 -0.802 -37.542 1.00 66.38 105 LYS A O 1
#